Protein AF-A0A9W8WMM7-F1 (afdb_monomer_lite)

Organism: NCBI:txid1435070

Secondary structure (DSSP, 8-state):
-HHHHHHHHHHHTS---HHHHHHHHHHHHHHHHHIIIIIHHHHHHHHHHSS-TTTHHHHHHHHHHHHHHHHHHHHHHHHHHH-S----

pLDDT: mean 73.32, std 9.55, range [41.84, 86.94]

Foldseek 3Di:
DVVLVVVLVVLVPDDDDPVSVVVNVVSVVVVVVVCVVPVVVVVLVCLQVPDDPVCSVVSVVVVVVVVVVVVVCCVVVVVVVVDPDPDD

Structure (mmCIF, N/CA/C/O backbone):
data_AF-A0A9W8WMM7-F1
#
_entry.id   AF-A0A9W8WMM7-F1
#
loop_
_atom_site.group_PDB
_atom_site.id
_atom_site.type_symbol
_atom_site.label_atom_id
_atom_site.label_alt_id
_atom_site.label_comp_id
_atom_site.label_asym_id
_atom_site.label_entity_id
_atom_site.label_seq_id
_atom_site.pdbx_PDB_ins_code
_atom_site.Cartn_x
_atom_site.Cartn_y
_atom_site.Cartn_z
_atom_site.occupancy
_atom_site.B_iso_or_equiv
_atom_site.auth_seq_id
_atom_site.auth_comp_id
_atom_site.auth_asym_id
_atom_site.auth_atom_id
_atom_site.pdbx_PDB_model_num
ATOM 1 N N . MET A 1 1 ? 7.625 6.326 2.048 1.00 63.09 1 MET A N 1
ATOM 2 C CA . MET A 1 1 ? 6.516 6.326 1.069 1.00 63.09 1 MET A CA 1
ATOM 3 C C . MET A 1 1 ? 6.504 7.529 0.155 1.00 63.09 1 MET A C 1
ATOM 5 O O . MET A 1 1 ? 6.653 7.307 -1.034 1.00 63.09 1 MET A O 1
ATOM 9 N N . ALA A 1 2 ? 6.415 8.764 0.659 1.00 68.62 2 ALA A N 1
ATOM 10 C CA . ALA A 1 2 ? 6.361 9.952 -0.202 1.00 68.62 2 ALA A CA 1
ATOM 11 C C . ALA A 1 2 ? 7.518 10.034 -1.220 1.00 68.62 2 ALA A C 1
ATOM 13 O O . ALA A 1 2 ? 7.269 10.252 -2.396 1.00 68.62 2 ALA A O 1
ATOM 14 N N . ALA A 1 3 ? 8.759 9.756 -0.798 1.00 72.56 3 ALA A N 1
ATOM 15 C CA . ALA A 1 3 ? 9.922 9.778 -1.692 1.00 72.56 3 ALA A CA 1
ATOM 16 C C . ALA A 1 3 ? 9.858 8.729 -2.823 1.00 72.56 3 ALA A C 1
ATOM 18 O O . ALA A 1 3 ? 10.193 9.040 -3.958 1.00 72.56 3 ALA A O 1
ATOM 19 N N . LEU A 1 4 ? 9.385 7.507 -2.539 1.00 73.12 4 LEU A N 1
ATOM 20 C CA . LEU A 1 4 ? 9.236 6.458 -3.559 1.00 73.12 4 LEU A CA 1
ATOM 21 C C . LEU A 1 4 ? 8.116 6.796 -4.548 1.00 73.12 4 LEU A C 1
ATOM 23 O O . LEU A 1 4 ? 8.314 6.670 -5.750 1.00 73.12 4 LEU A O 1
ATOM 27 N N . CYS A 1 5 ? 6.976 7.295 -4.060 1.00 71.75 5 CYS A N 1
ATOM 28 C CA . CYS A 1 5 ? 5.882 7.766 -4.914 1.00 71.75 5 CYS A CA 1
ATOM 29 C C . CYS A 1 5 ? 6.311 8.944 -5.802 1.00 71.75 5 CYS A C 1
ATOM 31 O O . CYS A 1 5 ? 5.888 9.026 -6.949 1.00 71.75 5 CYS A O 1
ATOM 33 N N . PHE A 1 6 ? 7.178 9.826 -5.294 1.00 72.81 6 PHE A N 1
ATOM 34 C CA . PHE A 1 6 ? 7.707 10.956 -6.057 1.00 72.81 6 PHE A CA 1
ATOM 35 C C . PHE A 1 6 ? 8.642 10.503 -7.186 1.00 72.81 6 PHE A C 1
ATOM 37 O O . PHE A 1 6 ? 8.578 11.037 -8.287 1.00 72.81 6 PHE A O 1
ATOM 44 N N . ILE A 1 7 ? 9.474 9.486 -6.936 1.00 75.19 7 ILE A N 1
ATOM 45 C CA . ILE A 1 7 ? 10.361 8.903 -7.954 1.00 75.19 7 ILE A CA 1
ATOM 46 C C . ILE A 1 7 ? 9.552 8.145 -9.014 1.00 75.19 7 ILE A C 1
ATOM 48 O O . ILE A 1 7 ? 9.820 8.303 -10.199 1.00 75.19 7 ILE A O 1
ATOM 52 N N . VAL A 1 8 ? 8.540 7.369 -8.607 1.00 75.44 8 VAL A N 1
ATOM 53 C CA . VAL A 1 8 ? 7.637 6.657 -9.530 1.00 75.44 8 VAL A CA 1
ATOM 54 C C . VAL A 1 8 ? 6.860 7.645 -10.405 1.00 75.44 8 VAL A C 1
ATOM 56 O O . VAL A 1 8 ? 6.872 7.506 -11.622 1.00 75.44 8 VAL A O 1
ATOM 59 N N . GLY A 1 9 ? 6.259 8.681 -9.809 1.00 67.69 9 GLY A N 1
ATOM 60 C CA . GLY A 1 9 ? 5.542 9.719 -10.555 1.00 67.69 9 GLY A CA 1
ATOM 61 C C . GLY A 1 9 ? 6.454 10.572 -11.440 1.00 67.69 9 GLY A C 1
ATOM 62 O O . GLY A 1 9 ? 6.042 10.991 -12.511 1.00 67.69 9 GLY A O 1
ATOM 63 N N . GLY A 1 10 ? 7.707 10.798 -11.037 1.00 69.88 10 GLY A N 1
ATOM 64 C CA . GLY A 1 10 ? 8.702 11.480 -11.868 1.00 69.88 10 GLY A CA 1
ATOM 65 C C . GLY A 1 10 ? 9.177 10.645 -13.061 1.00 69.88 10 GLY A C 1
ATOM 66 O O . GLY A 1 10 ? 9.486 11.210 -14.107 1.00 69.88 10 GLY A O 1
ATOM 67 N N . LEU A 1 11 ? 9.210 9.313 -12.928 1.00 65.56 11 LEU A N 1
ATOM 68 C CA . LEU A 1 11 ? 9.552 8.411 -14.031 1.00 65.56 11 LEU A CA 1
ATOM 69 C C . LEU A 1 11 ? 8.448 8.330 -15.095 1.00 65.56 11 LEU A C 1
ATOM 71 O O . LEU A 1 11 ? 8.759 8.049 -16.247 1.00 65.56 11 LEU A O 1
ATOM 75 N N . ASP A 1 12 ? 7.195 8.591 -14.719 1.00 65.12 12 ASP A N 1
ATOM 76 C CA . ASP A 1 12 ? 6.030 8.578 -15.618 1.00 65.12 12 ASP A CA 1
ATOM 77 C C . ASP A 1 12 ? 6.076 9.706 -16.673 1.00 65.12 12 ASP A C 1
ATOM 79 O O . ASP A 1 12 ? 5.562 9.556 -17.776 1.00 65.12 12 ASP A O 1
ATOM 83 N N . PHE A 1 13 ? 6.780 10.810 -16.385 1.00 65.12 13 PHE A N 1
ATOM 84 C CA . PHE A 1 13 ? 6.993 11.917 -17.332 1.00 65.12 13 PHE A CA 1
ATOM 85 C C . PHE A 1 13 ? 8.138 11.679 -18.337 1.00 65.12 13 PHE A C 1
ATOM 87 O O . PHE A 1 13 ? 8.363 12.522 -19.208 1.00 65.12 13 PHE A O 1
ATOM 94 N N . LEU A 1 14 ? 8.894 10.581 -18.215 1.00 66.12 14 LEU A N 1
ATOM 95 C CA . LEU A 1 14 ? 10.017 10.259 -19.103 1.00 66.12 14 LEU A CA 1
ATOM 96 C C . LEU A 1 14 ? 9.574 9.324 -20.237 1.00 66.12 14 LEU A C 1
ATOM 98 O O . LEU A 1 14 ? 8.789 8.403 -20.035 1.00 66.12 14 LEU A O 1
ATOM 102 N N . GLU A 1 15 ? 10.115 9.552 -21.435 1.00 55.91 15 GLU A N 1
ATOM 103 C CA . GLU A 1 15 ? 9.754 8.832 -22.661 1.00 55.91 15 GLU A CA 1
ATOM 104 C C . GLU A 1 15 ? 9.861 7.303 -22.483 1.00 55.91 15 GLU A C 1
ATOM 106 O O . GLU A 1 15 ? 10.869 6.772 -21.998 1.00 55.91 15 GLU A O 1
ATOM 111 N N . ALA A 1 16 ? 8.784 6.592 -22.830 1.00 57.22 16 ALA A N 1
ATOM 112 C CA . ALA A 1 16 ? 8.634 5.170 -22.549 1.00 57.22 16 ALA A CA 1
ATOM 113 C C . ALA A 1 16 ? 9.645 4.336 -23.355 1.00 57.22 16 ALA A C 1
ATOM 115 O O . ALA A 1 16 ? 9.539 4.183 -24.570 1.00 57.22 16 ALA A O 1
ATOM 116 N N . ASN A 1 17 ? 10.621 3.758 -22.658 1.00 62.62 17 ASN A N 1
ATOM 117 C CA . ASN A 1 17 ? 11.620 2.840 -23.185 1.00 62.62 17 ASN A CA 1
ATOM 118 C C . ASN A 1 17 ? 11.502 1.504 -22.429 1.00 62.62 17 ASN A C 1
ATOM 120 O O . ASN A 1 17 ? 11.078 1.464 -21.273 1.00 62.62 17 ASN A O 1
ATOM 124 N N . ALA A 1 18 ? 11.908 0.387 -23.036 1.00 63.84 18 ALA A N 1
ATOM 125 C CA . ALA A 1 18 ? 11.844 -0.937 -22.407 1.00 63.84 18 ALA A CA 1
ATOM 126 C C . ALA A 1 18 ? 12.566 -0.981 -21.040 1.00 63.84 18 ALA A C 1
ATOM 128 O O . ALA A 1 18 ? 12.139 -1.679 -20.120 1.00 63.84 18 ALA A O 1
ATOM 129 N N . ALA A 1 19 ? 13.620 -0.173 -20.882 1.00 65.19 19 ALA A N 1
ATOM 130 C CA . ALA A 1 19 ? 14.334 -0.002 -19.620 1.00 65.19 19 ALA A CA 1
ATOM 131 C C . ALA A 1 19 ? 13.548 0.808 -18.568 1.00 65.19 19 ALA A C 1
ATOM 133 O O . ALA A 1 19 ? 13.612 0.476 -17.384 1.00 65.19 19 ALA A O 1
ATOM 134 N N . THR A 1 20 ? 12.787 1.838 -18.966 1.00 64.62 20 THR A N 1
ATOM 135 C CA . THR A 1 20 ? 11.988 2.649 -18.027 1.00 64.62 20 THR A CA 1
ATOM 136 C C . THR A 1 20 ? 10.750 1.890 -17.553 1.00 64.62 20 THR A C 1
ATOM 138 O O . THR A 1 20 ? 10.426 1.950 -16.370 1.00 64.62 20 THR A O 1
ATOM 141 N N . GLY A 1 21 ? 10.142 1.062 -18.412 1.00 66.00 21 GLY A N 1
ATOM 142 C CA . GLY A 1 21 ? 9.065 0.143 -18.023 1.00 66.00 21 GLY A CA 1
ATOM 143 C C . GLY A 1 21 ? 9.503 -0.894 -16.980 1.00 66.00 21 GLY A C 1
ATOM 144 O O . GLY A 1 21 ? 8.846 -1.061 -15.954 1.00 66.00 21 GLY A O 1
ATOM 145 N N . ALA A 1 22 ? 10.652 -1.549 -17.181 1.00 70.88 22 ALA A N 1
ATOM 146 C CA . ALA A 1 22 ? 11.194 -2.501 -16.205 1.00 70.88 22 ALA A CA 1
ATOM 147 C C . ALA A 1 22 ? 11.574 -1.827 -14.868 1.00 70.88 22 ALA A C 1
ATOM 149 O O . ALA A 1 22 ? 11.352 -2.393 -13.792 1.00 70.88 22 ALA A O 1
ATOM 150 N N . ALA A 1 23 ? 12.101 -0.599 -14.916 1.00 73.00 23 ALA A N 1
ATOM 151 C CA . ALA A 1 23 ? 12.408 0.191 -13.724 1.00 73.00 23 ALA A CA 1
ATOM 152 C C . ALA A 1 23 ? 11.140 0.592 -12.946 1.00 73.00 23 ALA A C 1
ATOM 154 O O . ALA A 1 23 ? 11.102 0.461 -11.725 1.00 73.00 23 ALA A O 1
ATOM 155 N N . LEU A 1 24 ? 10.076 1.009 -13.637 1.00 72.19 24 LEU A N 1
ATOM 156 C CA . LEU A 1 24 ? 8.778 1.310 -13.024 1.00 72.19 24 LEU A CA 1
ATOM 157 C C . LEU A 1 24 ? 8.171 0.083 -12.340 1.00 72.19 24 LEU A C 1
ATOM 159 O O . LEU A 1 24 ? 7.761 0.168 -11.185 1.00 72.19 24 LEU A O 1
ATOM 163 N N . VAL A 1 25 ? 8.170 -1.077 -13.006 1.00 76.56 25 VAL A N 1
ATOM 164 C CA . VAL A 1 25 ? 7.625 -2.321 -12.434 1.00 76.56 25 VAL A CA 1
ATOM 165 C C . VAL A 1 25 ? 8.395 -2.742 -11.180 1.00 76.56 25 VAL A C 1
ATOM 167 O O . VAL A 1 25 ? 7.785 -3.100 -10.173 1.00 76.56 25 VAL A O 1
ATOM 170 N N . THR A 1 26 ? 9.727 -2.662 -11.202 1.00 76.69 26 THR A N 1
ATOM 171 C CA . THR A 1 26 ? 10.559 -3.010 -10.037 1.00 76.69 26 THR A CA 1
ATOM 172 C C . THR A 1 26 ? 10.382 -2.022 -8.881 1.00 76.69 26 THR A C 1
ATOM 174 O O . THR A 1 26 ? 10.230 -2.453 -7.737 1.00 76.69 26 THR A O 1
ATOM 177 N N . LEU A 1 27 ? 10.305 -0.716 -9.156 1.00 78.44 27 LEU A N 1
ATOM 178 C CA . LEU A 1 27 ? 9.996 0.311 -8.152 1.00 78.44 27 LEU A CA 1
ATOM 179 C C . LEU A 1 27 ? 8.598 0.119 -7.541 1.00 78.44 27 LEU A C 1
ATOM 181 O O . LEU A 1 27 ? 8.454 0.197 -6.319 1.00 78.44 27 LEU A O 1
ATOM 185 N N . CYS A 1 28 ? 7.588 -0.198 -8.356 1.00 77.69 28 CYS A N 1
ATOM 186 C CA . CYS A 1 28 ? 6.236 -0.513 -7.890 1.00 77.69 28 CYS A CA 1
ATOM 187 C C . CYS A 1 28 ? 6.198 -1.785 -7.033 1.00 77.69 28 CYS A C 1
ATOM 189 O O . CYS A 1 28 ? 5.520 -1.803 -6.006 1.00 77.69 28 CYS A O 1
ATOM 191 N N . ALA A 1 29 ? 6.952 -2.827 -7.393 1.00 79.06 29 ALA A N 1
ATOM 192 C CA . ALA A 1 29 ? 7.041 -4.053 -6.600 1.00 79.06 29 ALA A CA 1
ATOM 193 C C . ALA A 1 29 ? 7.697 -3.809 -5.229 1.00 79.06 29 ALA A C 1
ATOM 195 O O . ALA A 1 29 ? 7.193 -4.283 -4.209 1.00 79.06 29 ALA A O 1
ATOM 196 N N . ILE A 1 30 ? 8.778 -3.022 -5.182 1.00 83.19 30 ILE A N 1
ATOM 197 C CA . ILE A 1 30 ? 9.440 -2.628 -3.927 1.00 83.19 30 ILE A CA 1
ATOM 198 C C . ILE A 1 30 ? 8.487 -1.797 -3.062 1.00 83.19 30 ILE A C 1
ATOM 200 O O . ILE A 1 30 ? 8.374 -2.028 -1.858 1.00 83.19 30 ILE A O 1
ATOM 204 N N . TRP A 1 31 ? 7.756 -0.860 -3.665 1.00 80.25 31 TRP A N 1
ATOM 205 C CA . TRP A 1 31 ? 6.746 -0.080 -2.958 1.00 80.25 31 TRP A CA 1
ATOM 206 C C . TRP A 1 31 ? 5.629 -0.966 -2.387 1.00 80.25 31 TRP A C 1
ATOM 208 O O . TRP A 1 31 ? 5.318 -0.858 -1.199 1.00 80.25 31 TRP A O 1
ATOM 218 N N . ALA A 1 32 ? 5.082 -1.887 -3.185 1.00 78.69 32 ALA A N 1
ATOM 219 C CA . ALA A 1 32 ? 4.030 -2.811 -2.763 1.00 78.69 32 ALA A CA 1
ATOM 220 C C . ALA A 1 32 ? 4.494 -3.719 -1.614 1.00 78.69 32 ALA A C 1
ATOM 222 O O . ALA A 1 32 ? 3.753 -3.927 -0.652 1.00 78.69 32 ALA A O 1
ATOM 223 N N . PHE A 1 33 ? 5.741 -4.193 -1.663 1.00 79.69 33 PHE A N 1
ATOM 224 C CA . PHE A 1 33 ? 6.352 -4.973 -0.589 1.00 79.69 33 PHE A CA 1
ATOM 225 C C . PHE A 1 33 ? 6.428 -4.175 0.719 1.00 79.69 33 PHE A C 1
ATOM 227 O O . PHE A 1 33 ? 5.973 -4.641 1.764 1.00 79.69 33 PHE A O 1
ATOM 234 N N . ILE A 1 34 ? 6.932 -2.940 0.670 1.00 81.88 34 ILE A N 1
ATOM 235 C CA . ILE A 1 34 ? 7.031 -2.088 1.863 1.00 81.88 34 ILE A CA 1
ATOM 236 C C . ILE A 1 34 ? 5.625 -1.756 2.398 1.00 81.88 34 ILE A C 1
ATOM 238 O O . ILE A 1 34 ? 5.419 -1.770 3.614 1.00 81.88 34 ILE A O 1
ATOM 242 N N . CYS A 1 35 ? 4.640 -1.516 1.525 1.00 77.38 35 CYS A N 1
ATOM 243 C CA . CYS A 1 35 ? 3.236 -1.320 1.906 1.00 77.38 35 CYS A CA 1
ATOM 244 C C . CYS A 1 35 ? 2.651 -2.543 2.628 1.00 77.38 35 CYS A C 1
ATOM 246 O O . CYS A 1 35 ? 2.020 -2.388 3.675 1.00 77.38 35 CYS A O 1
ATOM 248 N N . ALA A 1 36 ? 2.884 -3.749 2.108 1.00 76.44 36 ALA A N 1
ATOM 249 C CA . ALA A 1 36 ? 2.361 -4.985 2.683 1.00 76.44 36 ALA A CA 1
ATOM 250 C C . ALA A 1 36 ? 2.968 -5.296 4.061 1.00 76.44 36 ALA A C 1
ATOM 252 O O . ALA A 1 36 ? 2.257 -5.742 4.957 1.00 76.44 36 ALA A O 1
ATOM 253 N N . PHE A 1 37 ? 4.260 -5.023 4.256 1.00 77.81 37 PHE A N 1
ATOM 254 C CA . PHE A 1 37 ? 4.949 -5.325 5.515 1.00 77.81 37 PHE A CA 1
ATOM 255 C C . PHE A 1 37 ? 4.741 -4.286 6.617 1.00 77.81 37 PHE A C 1
ATOM 257 O O . PHE A 1 37 ? 4.82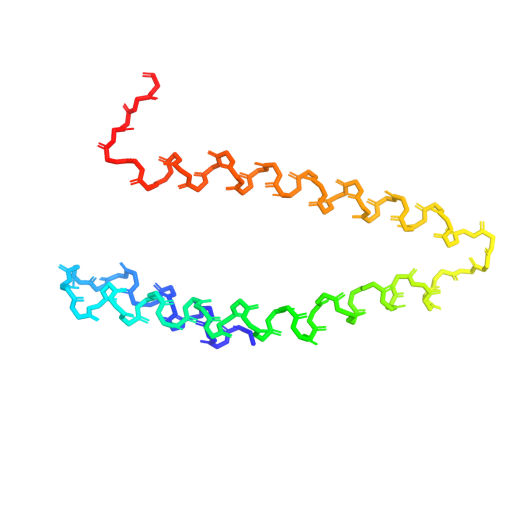4 -4.630 7.791 1.00 77.81 37 PHE A O 1
ATOM 264 N N . SER A 1 38 ? 4.502 -3.021 6.266 1.00 78.69 38 SER A N 1
ATOM 265 C CA . SER A 1 38 ? 4.388 -1.941 7.254 1.00 78.69 38 SER A CA 1
ATOM 266 C C . SER A 1 38 ? 2.955 -1.441 7.396 1.00 78.69 38 SER A C 1
ATOM 268 O O . SER A 1 38 ? 2.349 -1.582 8.453 1.00 78.69 38 SER A O 1
ATOM 270 N N . LEU A 1 39 ? 2.378 -0.892 6.331 1.00 75.44 39 LEU A N 1
ATOM 271 C CA . LEU A 1 39 ? 1.100 -0.183 6.388 1.00 75.44 39 LEU A CA 1
ATOM 272 C C . LEU A 1 39 ? -0.083 -1.113 6.637 1.00 75.44 39 LEU A C 1
ATOM 274 O O . LEU A 1 39 ? -0.982 -0.743 7.388 1.00 75.44 39 LEU A O 1
ATOM 278 N N . ALA A 1 40 ? -0.079 -2.313 6.053 1.00 75.94 40 ALA A N 1
ATOM 279 C CA . ALA A 1 40 ? -1.152 -3.274 6.282 1.00 75.94 40 ALA A CA 1
ATOM 280 C C . ALA A 1 40 ? -1.231 -3.709 7.762 1.00 75.94 40 ALA A C 1
ATOM 282 O O . ALA A 1 40 ? -2.268 -3.464 8.383 1.00 75.94 40 ALA A O 1
ATOM 283 N N . PRO A 1 41 ? -0.175 -4.272 8.384 1.00 75.88 41 PRO A N 1
ATOM 284 C CA . PRO A 1 41 ? -0.248 -4.672 9.788 1.00 75.88 41 PRO A CA 1
ATOM 285 C C . PRO A 1 41 ? -0.424 -3.478 10.736 1.00 75.88 41 PRO A C 1
ATOM 287 O O . PRO A 1 41 ? -1.253 -3.553 11.639 1.00 75.88 41 PRO A O 1
ATOM 290 N N . ILE A 1 42 ? 0.265 -2.351 10.516 1.00 81.69 42 ILE A N 1
ATOM 291 C CA . ILE A 1 42 ? 0.136 -1.161 11.381 1.00 81.69 42 ILE A CA 1
ATOM 292 C C . ILE A 1 42 ? -1.280 -0.565 11.303 1.00 81.69 42 ILE A C 1
ATOM 294 O O . ILE A 1 42 ? -1.843 -0.164 12.323 1.00 81.69 42 ILE A O 1
ATOM 298 N N . GLY A 1 43 ? -1.889 -0.531 10.115 1.00 77.69 43 GLY A N 1
ATOM 299 C CA . GLY A 1 43 ? -3.254 -0.040 9.922 1.00 77.69 43 GLY A CA 1
ATOM 300 C C . GLY A 1 43 ? -4.288 -0.882 10.671 1.00 77.69 43 GLY A C 1
ATOM 301 O O . GLY A 1 43 ? -5.132 -0.339 11.380 1.00 77.69 43 GLY A O 1
ATOM 302 N N . TRP A 1 44 ? -4.187 -2.209 10.590 1.00 78.44 44 TRP A N 1
ATOM 303 C CA . TRP A 1 44 ? -5.099 -3.107 11.305 1.00 78.44 44 TRP A CA 1
ATOM 304 C C . TRP A 1 44 ? -4.890 -3.099 12.824 1.00 78.44 44 TRP A C 1
ATOM 306 O O . TRP A 1 44 ? -5.867 -3.162 13.570 1.00 78.44 44 TRP A O 1
ATOM 316 N N . ILE A 1 45 ? -3.643 -2.976 13.288 1.00 81.75 45 ILE A N 1
ATOM 317 C CA . ILE A 1 45 ? -3.315 -2.901 14.719 1.00 81.75 45 ILE A CA 1
ATOM 318 C C . ILE A 1 45 ? -3.826 -1.586 15.322 1.00 81.75 45 ILE A C 1
ATOM 320 O O . ILE A 1 45 ? -4.558 -1.605 16.310 1.00 81.75 45 ILE A O 1
ATOM 324 N N . SER A 1 46 ? -3.546 -0.445 14.686 1.00 76.12 46 SER A N 1
ATOM 325 C CA . SER A 1 46 ? -4.013 0.866 15.166 1.00 76.12 46 SER A CA 1
ATOM 326 C C . SER A 1 46 ? -5.543 0.974 15.223 1.00 76.12 46 SER A C 1
ATOM 328 O O . SER A 1 46 ? -6.092 1.560 16.158 1.00 76.12 46 SER A O 1
ATOM 330 N N . LEU A 1 47 ? -6.255 0.332 14.292 1.00 76.31 47 LEU A N 1
ATOM 331 C CA . LEU A 1 47 ? -7.718 0.231 14.313 1.00 76.31 47 LEU A CA 1
ATOM 332 C C . LEU A 1 47 ? -8.274 -0.539 15.514 1.00 76.31 47 LEU A C 1
ATOM 334 O O . LEU A 1 47 ? -9.435 -0.339 15.862 1.00 76.31 47 LEU A O 1
ATOM 338 N N . MET A 1 48 ? -7.485 -1.409 16.139 1.00 73.75 48 MET A N 1
ATOM 339 C CA . MET A 1 48 ? -7.886 -2.153 17.336 1.00 73.75 48 MET A CA 1
ATOM 340 C C . MET A 1 48 ? -7.458 -1.449 18.627 1.00 73.75 48 MET A C 1
ATOM 342 O O . MET A 1 48 ? -8.133 -1.583 19.650 1.00 73.75 48 MET A O 1
ATOM 346 N N . GLU A 1 49 ? -6.372 -0.679 18.592 1.00 78.12 49 GLU A N 1
ATOM 347 C CA . GLU A 1 49 ? -5.807 -0.019 19.774 1.00 78.12 49 GLU A CA 1
ATOM 348 C C . GLU A 1 49 ? -6.473 1.322 20.104 1.00 78.12 49 GLU A C 1
ATOM 350 O O . GLU A 1 49 ? -6.671 1.632 21.278 1.00 78.12 49 GLU A O 1
ATOM 355 N N . VAL A 1 50 ? -6.873 2.095 19.091 1.00 78.50 50 VAL A N 1
ATOM 356 C CA . VAL A 1 50 ? -7.443 3.445 19.260 1.00 78.50 50 VAL A CA 1
ATOM 357 C C . VAL A 1 50 ? -8.905 3.465 19.750 1.00 78.50 50 VAL A C 1
ATOM 359 O O . VAL A 1 50 ? -9.237 4.324 20.570 1.00 78.50 50 VAL A O 1
ATOM 362 N N . PRO A 1 51 ? -9.821 2.576 19.307 1.00 73.56 51 PRO A N 1
ATOM 363 C CA . PRO A 1 51 ? -11.208 2.622 19.757 1.00 73.56 51 PRO A CA 1
ATOM 364 C C . PRO A 1 51 ? -11.387 2.005 21.146 1.00 73.56 51 PRO A C 1
ATOM 366 O O . PRO A 1 51 ? -10.783 0.982 21.491 1.00 73.56 51 PRO A O 1
ATOM 369 N N . SER A 1 52 ? -12.319 2.570 21.915 1.00 79.25 52 SER A N 1
ATOM 370 C CA . SER A 1 52 ? -12.765 1.985 23.179 1.00 79.25 52 SER A CA 1
ATOM 371 C C . SER A 1 52 ? -13.420 0.607 22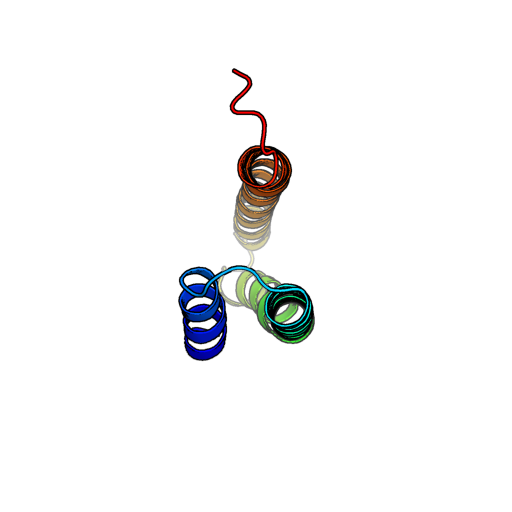.956 1.00 79.25 52 SER A C 1
ATOM 373 O O . SER A 1 52 ? -14.011 0.371 21.896 1.00 79.25 52 SER A O 1
ATOM 375 N N . PRO A 1 53 ? -13.348 -0.323 23.932 1.00 72.56 53 PRO A N 1
ATOM 376 C CA . PRO A 1 53 ? -13.688 -1.741 23.736 1.00 72.56 53 PRO A CA 1
ATOM 377 C C . PRO A 1 53 ? -15.090 -1.998 23.169 1.00 72.56 53 PRO A C 1
ATOM 379 O O . PRO A 1 53 ? -15.287 -2.953 22.426 1.00 72.56 53 PRO A O 1
ATOM 382 N N . LEU A 1 54 ? -16.047 -1.119 23.479 1.00 73.38 54 LEU A N 1
ATOM 383 C CA . LEU A 1 54 ? -17.436 -1.202 23.018 1.00 73.38 54 LEU A CA 1
ATOM 384 C C . LEU A 1 54 ? -17.624 -0.782 21.550 1.00 73.38 54 LEU A C 1
ATOM 386 O O . LEU A 1 54 ? -18.594 -1.191 20.916 1.00 73.38 54 LEU A O 1
ATOM 390 N N . PHE A 1 55 ? -16.707 0.012 20.992 1.00 70.94 55 PHE A N 1
ATOM 391 C CA . PHE A 1 55 ? -16.808 0.552 19.632 1.00 70.94 55 PHE A CA 1
ATOM 392 C C . PHE A 1 55 ? -15.831 -0.082 18.636 1.00 70.94 55 PHE A C 1
ATOM 394 O O . PHE A 1 55 ? -15.960 0.165 17.437 1.00 70.94 55 PHE A O 1
ATOM 401 N N . ARG A 1 56 ? -14.911 -0.948 19.086 1.00 76.12 56 ARG A N 1
ATOM 402 C CA . ARG A 1 56 ? -13.923 -1.622 18.219 1.00 76.12 56 ARG A CA 1
ATOM 403 C C . ARG A 1 56 ? -14.565 -2.324 17.029 1.00 76.12 56 ARG A C 1
ATOM 405 O O . ARG A 1 56 ? -14.185 -2.056 15.898 1.00 76.12 56 ARG A O 1
ATOM 412 N N . ALA A 1 57 ? -15.611 -3.118 17.266 1.00 76.81 57 ALA A N 1
ATOM 413 C CA . ALA A 1 57 ? -16.306 -3.840 16.200 1.00 76.81 57 ALA A CA 1
ATOM 414 C C . ALA A 1 57 ? -16.885 -2.906 15.117 1.00 76.81 57 ALA A C 1
ATOM 416 O O . ALA A 1 57 ? -16.803 -3.207 13.928 1.00 76.81 57 ALA A O 1
ATOM 417 N N . LYS A 1 58 ? -17.423 -1.743 15.513 1.00 80.12 58 LYS A N 1
ATOM 418 C CA . LYS A 1 58 ? -17.959 -0.737 14.583 1.00 80.12 58 LYS A CA 1
ATOM 419 C C . LYS A 1 58 ? -16.852 -0.051 13.781 1.00 80.12 58 LYS A C 1
ATOM 421 O O . LYS A 1 58 ? -17.009 0.115 12.574 1.00 80.12 58 LYS A O 1
ATOM 426 N N . SER A 1 59 ? -15.743 0.313 14.422 1.00 79.75 59 SER A N 1
ATOM 427 C CA . SER A 1 59 ? -14.605 0.946 13.744 1.00 79.75 59 SER A CA 1
ATOM 428 C C . SER A 1 59 ? -13.921 -0.002 12.758 1.00 79.75 59 SER A C 1
ATOM 430 O O . SER A 1 59 ? -13.618 0.400 11.637 1.00 79.75 59 SER A O 1
ATOM 432 N N . THR A 1 60 ? -13.746 -1.276 13.123 1.00 81.38 60 THR A N 1
ATOM 433 C CA . THR A 1 60 ? -13.193 -2.301 12.225 1.00 81.38 60 THR A CA 1
ATOM 434 C C . THR A 1 60 ? -14.109 -2.558 11.029 1.00 81.38 60 THR A C 1
ATOM 436 O O . THR A 1 60 ? -13.623 -2.639 9.904 1.00 81.38 60 THR A O 1
ATOM 439 N N . ALA A 1 61 ? -15.427 -2.632 11.247 1.00 81.56 61 ALA A N 1
ATOM 440 C CA . ALA A 1 61 ? -16.396 -2.797 10.164 1.00 81.56 61 ALA A CA 1
ATOM 441 C C . ALA A 1 61 ? -16.395 -1.602 9.197 1.00 81.56 61 ALA A C 1
ATOM 443 O O . ALA A 1 61 ? -16.458 -1.776 7.986 1.00 81.56 61 ALA A O 1
ATOM 444 N N . PHE A 1 62 ? -16.284 -0.376 9.710 1.00 83.06 62 PHE A N 1
ATOM 445 C CA . PHE A 1 62 ? -16.195 0.807 8.856 1.00 83.06 62 PHE A CA 1
ATOM 446 C C . PHE A 1 62 ? -14.895 0.832 8.039 1.00 83.06 62 PHE A C 1
ATOM 448 O O . PHE A 1 62 ? -14.913 1.114 6.840 1.00 83.06 62 PHE A O 1
ATOM 455 N N . ALA A 1 63 ? -13.771 0.470 8.660 1.00 83.12 63 ALA A N 1
ATOM 456 C CA . ALA A 1 63 ? -12.488 0.386 7.975 1.00 83.12 63 ALA A CA 1
ATOM 457 C C . ALA A 1 63 ? -12.470 -0.687 6.874 1.00 83.12 63 ALA A C 1
ATOM 459 O O . ALA A 1 63 ? -11.944 -0.434 5.789 1.00 83.12 63 ALA A O 1
ATOM 460 N N . SER A 1 64 ? -13.078 -1.856 7.107 1.00 84.31 64 SER A N 1
ATOM 461 C CA . SER A 1 64 ? -13.157 -2.914 6.093 1.00 84.31 64 SER A CA 1
ATOM 462 C C . SER A 1 64 ? -14.052 -2.524 4.915 1.00 84.31 64 SER A C 1
ATOM 464 O O . SER A 1 64 ? -13.727 -2.863 3.776 1.00 84.31 64 SER A O 1
ATOM 466 N N . ILE A 1 65 ? -15.123 -1.758 5.152 1.00 86.94 65 ILE A N 1
ATOM 467 C CA . ILE A 1 65 ? -15.967 -1.195 4.086 1.00 86.94 65 ILE A CA 1
ATOM 468 C C . ILE A 1 65 ? -15.151 -0.241 3.208 1.00 86.94 65 ILE A C 1
ATOM 470 O O . ILE A 1 65 ? -15.148 -0.395 1.989 1.00 86.94 65 ILE A O 1
ATOM 474 N N . ILE A 1 66 ? -14.417 0.705 3.807 1.00 84.81 66 ILE A N 1
ATOM 475 C CA . ILE A 1 66 ? -13.586 1.662 3.054 1.00 84.81 66 ILE A CA 1
ATOM 476 C C . ILE A 1 66 ? -12.493 0.939 2.267 1.00 84.81 66 ILE A C 1
ATOM 478 O O . ILE A 1 66 ? -12.259 1.259 1.100 1.00 84.81 66 ILE A O 1
ATOM 482 N N . GLN A 1 67 ? -11.830 -0.043 2.881 1.00 85.56 67 GLN A N 1
ATOM 483 C CA . GLN A 1 67 ? -10.791 -0.815 2.208 1.00 85.56 67 GLN A CA 1
ATOM 484 C C . GLN A 1 67 ? -11.359 -1.615 1.030 1.00 85.56 67 GLN A C 1
ATOM 486 O O . GLN A 1 67 ? -10.757 -1.621 -0.041 1.00 85.56 67 GLN A O 1
ATOM 491 N N . SER A 1 68 ? -12.536 -2.223 1.194 1.00 84.31 68 SER A N 1
ATOM 492 C CA . SER A 1 68 ? -13.206 -2.970 0.123 1.00 84.31 68 SER A CA 1
ATOM 493 C C . SER A 1 68 ? -13.644 -2.052 -1.019 1.00 84.31 68 SER A C 1
ATOM 495 O O . SER A 1 68 ? -13.379 -2.353 -2.179 1.00 84.31 68 SER A O 1
ATOM 497 N N . ALA A 1 69 ? -14.241 -0.897 -0.706 1.00 85.31 69 ALA A N 1
ATOM 498 C CA . ALA A 1 69 ? -14.629 0.103 -1.700 1.00 85.31 69 ALA A CA 1
ATOM 499 C C . ALA A 1 69 ? -13.418 0.645 -2.477 1.00 85.31 69 ALA A C 1
ATOM 501 O O . ALA A 1 69 ? -13.463 0.768 -3.699 1.00 85.31 69 ALA A O 1
ATOM 502 N N . SER A 1 70 ? -12.310 0.902 -1.777 1.00 84.81 70 SER A N 1
ATOM 503 C CA . SER A 1 70 ? -11.053 1.306 -2.412 1.00 84.81 70 SER A CA 1
ATOM 504 C C . SER A 1 70 ? -10.514 0.199 -3.320 1.00 84.81 70 SER A C 1
ATOM 506 O O . SER A 1 70 ? -10.084 0.478 -4.433 1.00 84.81 70 SER A O 1
ATOM 508 N N . GLY A 1 71 ? -10.586 -1.062 -2.885 1.00 81.88 71 GLY A N 1
ATOM 509 C CA . GLY A 1 71 ? -10.183 -2.215 -3.690 1.00 81.88 71 GLY A CA 1
ATOM 510 C C . GLY A 1 71 ? -10.951 -2.316 -5.008 1.00 81.88 71 GLY A C 1
ATOM 511 O O . GLY A 1 71 ? -10.325 -2.504 -6.045 1.00 81.88 71 GLY A O 1
ATOM 512 N N . VAL A 1 72 ? -12.275 -2.127 -4.982 1.00 84.38 72 VAL A N 1
ATOM 513 C CA . VAL A 1 72 ? -13.119 -2.114 -6.193 1.00 84.38 72 VAL A CA 1
ATOM 514 C C . VAL A 1 72 ? -12.705 -0.982 -7.135 1.00 84.38 72 VAL A C 1
ATOM 516 O O . VAL A 1 72 ? -12.405 -1.240 -8.295 1.00 84.38 72 VAL A O 1
ATOM 519 N N . LEU A 1 73 ? -12.570 0.248 -6.623 1.00 80.94 73 LEU A N 1
ATOM 520 C CA . LEU A 1 73 ? -12.149 1.398 -7.431 1.00 80.94 73 LEU A CA 1
ATOM 521 C C . LEU A 1 73 ? -10.810 1.161 -8.134 1.00 80.94 73 LEU A C 1
ATOM 523 O O . LEU A 1 73 ? -10.682 1.461 -9.318 1.00 80.94 73 LEU A O 1
ATOM 527 N N . PHE A 1 74 ? -9.814 0.612 -7.439 1.00 78.31 74 PHE A N 1
ATOM 528 C CA . PHE A 1 74 ? -8.523 0.313 -8.060 1.00 78.31 74 PHE A CA 1
ATOM 529 C C . PHE A 1 74 ? -8.622 -0.816 -9.090 1.00 78.31 74 PHE A C 1
ATOM 531 O O . PHE A 1 74 ? -7.996 -0.715 -10.142 1.00 78.31 74 PHE A O 1
ATOM 538 N N . ASN A 1 75 ? -9.410 -1.859 -8.8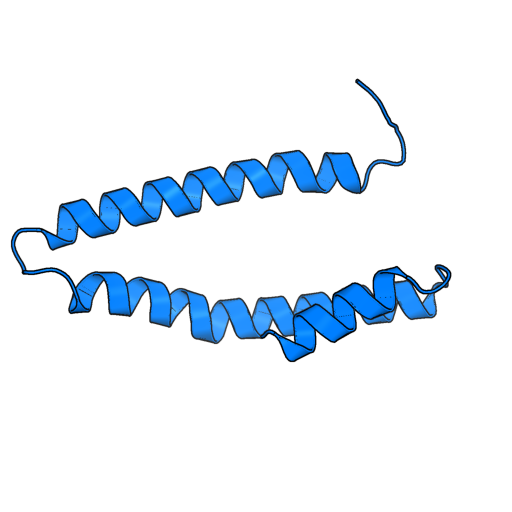28 1.00 80.31 75 ASN A N 1
ATOM 539 C CA . ASN A 1 75 ? -9.548 -2.986 -9.752 1.00 80.31 75 ASN A CA 1
ATOM 540 C C . ASN A 1 75 ? -10.291 -2.605 -11.041 1.00 80.31 75 ASN A C 1
ATOM 542 O O . ASN A 1 75 ? -9.970 -3.139 -12.094 1.00 80.31 75 ASN A O 1
ATOM 546 N N . ASP A 1 76 ? -11.229 -1.659 -10.969 1.00 77.00 76 ASP A N 1
ATOM 547 C CA . ASP A 1 76 ? -11.972 -1.176 -12.138 1.00 77.00 76 ASP A CA 1
ATOM 548 C C . ASP A 1 76 ? -11.239 -0.047 -12.879 1.00 77.00 76 ASP A C 1
ATOM 550 O O . ASP A 1 76 ? -11.217 -0.008 -14.108 1.00 77.00 76 ASP A O 1
ATOM 554 N N . THR A 1 77 ? -10.597 0.875 -12.154 1.00 75.25 77 THR A N 1
ATOM 555 C CA . THR A 1 77 ? -9.998 2.076 -12.766 1.00 75.25 77 THR A CA 1
ATOM 556 C C . THR A 1 77 ? -8.623 1.794 -13.377 1.00 75.25 77 THR A C 1
ATOM 558 O O . THR A 1 77 ? -8.291 2.345 -14.424 1.00 75.25 77 THR A O 1
ATOM 561 N N . VAL A 1 78 ? -7.804 0.926 -12.768 1.00 74.44 78 VAL A N 1
ATOM 562 C CA . VAL A 1 78 ? -6.441 0.639 -13.260 1.00 74.44 78 VAL A CA 1
ATOM 563 C C . VAL A 1 78 ? -6.439 0.000 -14.659 1.00 74.44 78 VAL A C 1
ATOM 565 O O . VAL A 1 78 ? -5.670 0.464 -15.504 1.00 74.44 78 VAL A O 1
ATOM 568 N N . PRO A 1 79 ? -7.294 -0.991 -14.977 1.00 72.38 79 PRO A N 1
ATOM 569 C CA . PRO A 1 79 ? -7.394 -1.525 -16.336 1.00 72.38 79 PRO A CA 1
ATOM 570 C C . PRO A 1 79 ? -7.871 -0.483 -17.353 1.00 72.38 79 PRO A C 1
ATOM 572 O O . PRO A 1 79 ? -7.402 -0.477 -18.488 1.00 72.38 79 PRO A O 1
ATOM 575 N N . LEU A 1 80 ? -8.766 0.420 -16.940 1.00 65.12 80 LEU A N 1
ATOM 576 C CA . LEU A 1 80 ? -9.281 1.513 -17.769 1.00 65.12 80 LEU A CA 1
ATOM 577 C C . LEU A 1 80 ? -8.188 2.525 -18.140 1.00 65.12 80 LEU A C 1
ATOM 579 O O . LEU A 1 80 ? -8.158 2.999 -19.269 1.00 65.12 80 LEU A O 1
ATOM 583 N N . ILE A 1 81 ? -7.267 2.812 -17.217 1.00 66.94 81 ILE A N 1
ATOM 584 C CA . ILE A 1 81 ? -6.125 3.712 -17.448 1.00 66.94 81 ILE A CA 1
ATOM 585 C C . ILE A 1 81 ? -5.030 3.038 -18.294 1.00 66.94 81 ILE A C 1
ATOM 587 O O . ILE A 1 81 ? -4.363 3.703 -19.081 1.00 66.94 81 ILE A O 1
ATOM 591 N N . LEU A 1 82 ? -4.833 1.722 -18.148 1.00 61.81 82 LEU A N 1
ATOM 592 C CA . LEU A 1 82 ? -3.820 0.957 -18.894 1.00 61.81 82 LEU A CA 1
ATOM 593 C C . LEU A 1 82 ? -4.282 0.517 -20.293 1.00 61.81 82 LEU A C 1
ATOM 595 O O . LEU A 1 82 ? -3.463 0.120 -21.123 1.00 61.81 82 LEU A O 1
ATOM 599 N N . SER A 1 83 ? -5.583 0.566 -20.567 1.00 51.12 83 SER A N 1
ATOM 600 C CA . SER A 1 83 ? -6.139 0.311 -21.890 1.00 51.12 83 SER A CA 1
ATOM 601 C C . SER A 1 83 ? -5.834 1.482 -22.831 1.00 51.12 83 SER A C 1
ATOM 603 O O . SER A 1 83 ? -6.318 2.592 -22.637 1.00 51.12 83 SER A O 1
ATOM 605 N N . ASN A 1 84 ? -5.114 1.222 -23.928 1.00 54.47 84 ASN A N 1
ATOM 606 C CA . ASN A 1 84 ? -4.967 2.166 -25.052 1.00 54.47 84 ASN A CA 1
ATOM 607 C C . ASN A 1 84 ? -6.284 2.366 -25.843 1.00 54.47 84 ASN A C 1
ATOM 609 O O . ASN A 1 84 ? -6.322 3.033 -26.875 1.00 54.47 84 ASN A O 1
ATOM 613 N N . GLN A 1 85 ? -7.380 1.750 -25.403 1.00 51.12 85 GLN A N 1
ATOM 614 C CA . GLN A 1 85 ? -8.705 2.006 -25.935 1.00 51.12 85 GLN A CA 1
ATOM 615 C C . GLN A 1 85 ? -9.447 2.897 -24.948 1.00 51.12 85 GLN A C 1
ATOM 617 O O . GLN A 1 85 ? -9.950 2.429 -23.928 1.00 51.12 85 GLN A O 1
ATOM 622 N N . ASN A 1 86 ? -9.538 4.178 -25.303 1.00 48.22 86 ASN A N 1
ATOM 623 C CA . ASN A 1 86 ? -10.596 5.089 -24.879 1.00 48.22 86 ASN A CA 1
ATOM 624 C C . ASN A 1 86 ? -11.957 4.538 -25.357 1.00 48.22 86 ASN A C 1
ATOM 626 O O . ASN A 1 86 ? -12.558 5.068 -26.289 1.00 48.22 86 ASN A O 1
ATOM 630 N N . ALA A 1 87 ? -12.381 3.410 -24.797 1.00 43.53 87 ALA A N 1
ATOM 631 C CA . ALA A 1 87 ? -13.648 2.759 -25.083 1.00 43.53 87 ALA A CA 1
ATOM 632 C C . ALA A 1 87 ? -14.567 2.976 -23.881 1.00 43.53 87 ALA A C 1
ATOM 634 O O . ALA A 1 87 ? -14.661 2.143 -22.979 1.00 43.53 87 ALA A O 1
ATOM 635 N N . GLY A 1 88 ? -15.192 4.154 -23.879 1.00 41.84 88 GLY A N 1
ATOM 636 C CA . GLY A 1 88 ? -16.608 4.216 -23.531 1.00 41.84 88 GLY A CA 1
ATOM 637 C C . GLY A 1 88 ? -17.449 3.579 -24.632 1.00 41.84 88 GLY A C 1
ATOM 638 O O . GLY A 1 88 ? -16.936 3.456 -25.771 1.00 41.84 88 GLY A O 1
#

Radius of gyration: 17.52 Å; chains: 1; bounding box: 32×17×50 Å

InterPro domains:
  IPR005828 Major facilitator, sugar transporter-like [PF00083] (1-86)
  IPR036259 MFS transporter superfamily [G3DSA:1.20.1250.20] (1-88)

Sequence (88 aa):
MAALCFIVGGLDFLEANAATGAALVTLCAIWAFICAFSLAPIGWISLMEVPSPLFRAKSTAFASIIQSASGVLFNDTVPLILSNQNAG

=== Feature glossary ===
The features interleaved in this record are:

— What the protein is —

Sequence gives the chain of amino acids in standard one-letter code (A=alanine, C=cysteine, …, Y=tyrosine), read N→C. It is the only feature that is directly encoded by the gene; all structural features are derived from the folded form of this sequence.

Database cross-references. InterPro integrates a dozen domain/family signature databases into unified entries with residue-range hits. GO terms attach function/process/location labels with evidence codes. CATH codes position the fold in a four-level structural taxonomy. Organism is the NCBI-taxonomy species name.

— Where its atoms are —

Atomic coordinates in PDBx/mmCIF format — the same representation the Protein Data Bank distributes. Each line of the _atom_site loop places one backbone atom in Cartesian space (units: ångströms, origin: arbitrary).

The six renders are orthographic views along the three Cartesian axes in both directions. Representation (cartoon, sticks, or surface) and color scheme (sequence-rainbow or by-chain) vary across proteins so the training set covers all the common visualization conventions.

— Local backbone conformation —

Eight-state secondary structure (DSSP): H is the canonical α-helix, G the tighter 3₁₀-helix, I the wider π-helix; E/B are β-structure, T and S are turns and bends, and '-' is everything else. DSSP derives th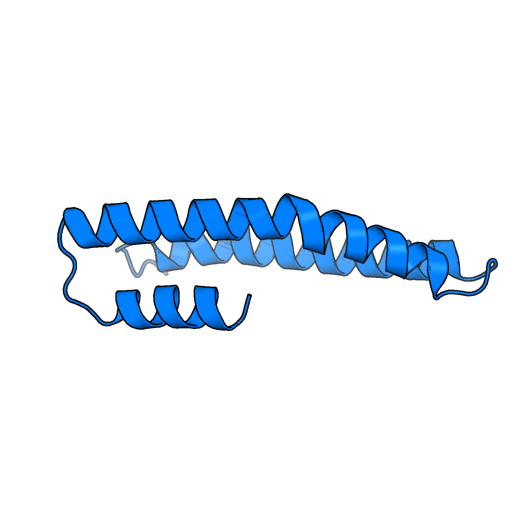ese from the pattern of main-chain N–H···O=C hydrogen bonds, not from the sequence.

P-SEA three-state annotation labels each residue as helix, strand, or coil based purely on the geometry of the Cα trace. It serves as a fallback when the full backbone (and thus DSSP) is unavailable.

The φ/ψ torsion pair specifies the backbone conformation at each residue. φ rotates about the N–Cα bond, ψ about the Cα–C bond. Steric clashes forbid most of the (φ, ψ) plane — the allowed regions (α-helix basin, β-sheet basin, left-handed helix) are the Ramachandran-allowed regions.

— Global shape and packing —

The geometric summary reports three shape descriptors. Rg (radius of gyration) measures how spread out the Cα atoms are about their centre of mass; compact globular proteins have small Rg, elongated or unfolded ones large. Cα contacts (<8 Å, |i−j|>4) count long-range residue pairs in spatial proximity — high for tightly packed folds, near zero for rods or random coil. The bounding-box extents give the protein's footprint along x, y, z in Å.

Solvent-accessible surface area (SASA) is the area in Å² traced out by the centre of a 1.4 Å probe sphere (a water molecule) rolled over the protein's van der Waals surface (Shrake–Rupley / Lee–Richards construction). Buried residues have near-zero SASA; fully exposed residues can exceed 200 Å². The total SASA scales roughly with the number of surface residues.

The contact map is a binary N×N matrix image: pixel (i, j) is dark where Cα_i and Cα_j are within 8 Å and |i−j|>4. Because the |i−j|>4 filter rem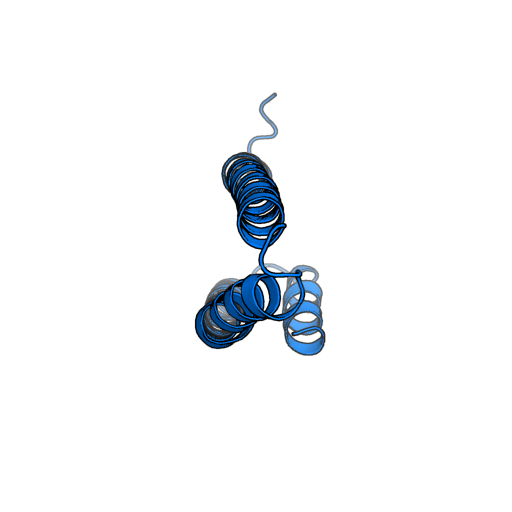oves local helical contacts, off-diagonal stripes parallel to the main diagonal indicate parallel β-sheets; stripes perpendicular to it indicate antiparallel β-sheets. The Ramachandran plot scatters every residue's (φ, ψ) pair against the sterically allowed regions. The PAE heatmap renders the predicted-aligned-error matrix.

— Structural neighborhood —

3Di is Foldseek's structural alphabet. Each residue is assigned one of twenty discrete states based on how its Cα sits relative to its spatial (not sequential) neighbors. Aligning 3Di strings finds structural homologs roughly as well as full 3D superposition, but orders of magnitude faster.

Nearest PDB neighbors are the top structural matches found by Foldseek when searching this structure against the entire Protein Data Bank. Each hit reports a TM-score (0 to 1; >0.5 almost always implies the same fold) and an E-value. These 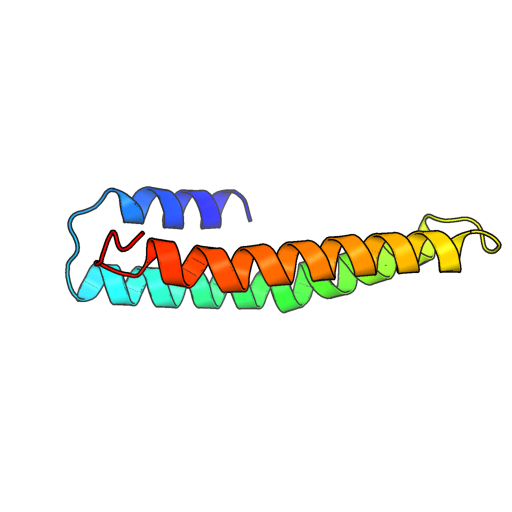are *structural* homologs — they may share no detectable sequence similarity.

— Confidence and disorder —

For AlphaFold models, the B-factor field carries pLDDT — the model's own estimate of local accuracy on a 0–100 scale. Regions with pLDDT<50 should be treated as essentially unmodeled; they often correspond to intrinsically disordered segments.

Crystallographic B-factors measure how much each atom's electron density is smeared out, in Å². They rise in mobile loops and surface residues and fall in the buried interior. In AlphaFold models this column is repurposed to hold pLDDT instead.

Predicted aligned error is AlphaFold's pairwise confidence. Unlike pLDDT (per-residue), PAE is per-residue-pair and captures whether two parts of the structure are correctly placed relative to each other. Units are ångströms of expected positional error.